Protein AF-A0A9Q8HQA5-F1 (afdb_monomer_lite)

Secondary structure (DSSP, 8-state):
--TT----HHHHHHHHHHHS-TT----HHHHHHHH--S-------TTS-HHHHHHHHHHHHHTTPSPTTS---EEEES-HHHHHHHHHHHTTT-TTTTSTT-EEEEHHHHHIIIIIHHHHHHHHSS--S---HHHHHHHHHHHHHS--GGGGT--HHHHHHHHHHHHH-GGGT-

Sequence (174 aa):
MLQGINITEEEVYYAERLLLPLGKTFDDEHKAFIRNFNTIDLQAVPGSGKTTALLAKLVILERKLPFIDGSGILVLSHTNAAIDEIKEKIQKHCPKLFSYPNFIGTIQSFVDEFLAIPFYVSKFKKKPIRIDNEIYNERIKNYLDKLWLHRFNLSEETNRKVAHIKNNNEALFY

Foldseek 3Di:
DLPPDAQDPVLQVVLCVQQHPPPDHDDPVLVCVLGDPDDDDDDDDPPPCVLSSVLSSLLSVLVCPPPPVQDAAEAEDADVVSLVVSCVRPCVRRVRCVDPPHDGYYPVVCCCVPPDQVVCCVVVVDGDPDDDPVVVLVVQCVVLVVCPVVVVVDDPVVVVVSVVCCVVCVVVSD

pLDDT: mean 86.46, std 12.89, range [48.31, 97.94]

Structure (mmCIF, N/CA/C/O backbone):
data_AF-A0A9Q8HQA5-F1
#
_entry.id   AF-A0A9Q8HQA5-F1
#
loop_
_atom_site.group_PDB
_atom_site.id
_atom_site.type_symbol
_atom_site.label_atom_id
_atom_site.label_alt_id
_atom_site.label_comp_id
_atom_site.label_asym_id
_atom_site.label_entity_id
_atom_site.label_seq_id
_atom_site.pdbx_PDB_ins_code
_atom_site.Cartn_x
_atom_site.Cartn_y
_atom_site.Cartn_z
_atom_site.occupancy
_atom_site.B_iso_or_equiv
_atom_site.auth_seq_id
_atom_site.auth_comp_id
_atom_site.auth_asym_id
_atom_site.auth_atom_id
_atom_site.pdbx_PDB_model_num
ATOM 1 N N . MET A 1 1 ? -7.742 -17.390 -1.611 1.00 48.31 1 MET A N 1
ATOM 2 C CA . MET A 1 1 ? -8.494 -16.518 -0.680 1.00 48.31 1 MET A CA 1
ATOM 3 C C . MET A 1 1 ? -7.878 -16.688 0.692 1.00 48.31 1 MET A C 1
ATOM 5 O O . MET A 1 1 ? -7.668 -17.833 1.071 1.00 48.31 1 MET A O 1
ATOM 9 N N . LEU A 1 2 ? -7.588 -15.591 1.398 1.00 55.62 2 LEU A N 1
ATOM 10 C CA . LEU A 1 2 ? -7.150 -15.586 2.801 1.00 55.62 2 LEU A CA 1
ATOM 11 C C . LEU A 1 2 ? -8.293 -16.121 3.685 1.00 55.62 2 LEU A C 1
ATOM 13 O O . LEU A 1 2 ? -9.024 -15.358 4.313 1.00 55.62 2 LEU A O 1
ATOM 17 N N . GLN A 1 3 ? -8.534 -17.432 3.656 1.00 49.00 3 GLN A N 1
ATOM 18 C CA . GLN A 1 3 ? -9.541 -18.066 4.499 1.00 49.00 3 GLN A CA 1
ATOM 19 C C . GLN A 1 3 ? -9.079 -17.936 5.955 1.00 49.00 3 GLN A C 1
ATOM 21 O O . GLN A 1 3 ? -8.033 -18.460 6.322 1.00 49.00 3 GLN A O 1
ATOM 26 N N . GLY A 1 4 ? -9.842 -17.205 6.774 1.00 65.69 4 GLY A N 1
ATOM 27 C CA . GLY A 1 4 ? -9.638 -17.146 8.226 1.00 65.69 4 GLY A CA 1
ATOM 28 C C . GLY A 1 4 ? -9.184 -15.805 8.808 1.00 65.69 4 GLY A C 1
ATOM 29 O O . GLY A 1 4 ? -9.088 -15.701 10.029 1.00 65.69 4 GLY A O 1
ATOM 30 N N . ILE A 1 5 ? -8.954 -14.759 8.004 1.00 78.88 5 ILE A N 1
ATOM 31 C CA . ILE A 1 5 ? -8.707 -13.423 8.569 1.00 78.88 5 ILE A CA 1
ATOM 32 C C . ILE A 1 5 ? -10.045 -12.766 8.919 1.00 78.88 5 ILE A C 1
ATOM 34 O O . ILE A 1 5 ? -10.757 -12.275 8.050 1.00 78.88 5 ILE A O 1
ATOM 38 N N . ASN A 1 6 ? -10.367 -12.731 10.211 1.00 89.19 6 ASN A N 1
ATOM 39 C CA . ASN A 1 6 ? -11.478 -11.952 10.755 1.00 89.19 6 ASN A CA 1
ATOM 40 C C . ASN A 1 6 ? -10.931 -10.724 11.494 1.00 89.19 6 ASN A C 1
ATOM 42 O O . ASN A 1 6 ? -9.958 -10.866 12.232 1.00 89.19 6 ASN A O 1
ATOM 46 N N . ILE A 1 7 ? -11.515 -9.541 11.277 1.00 93.81 7 ILE A N 1
ATOM 47 C CA . ILE A 1 7 ? -11.135 -8.297 11.962 1.00 93.81 7 ILE A CA 1
ATOM 48 C C . ILE A 1 7 ? -12.102 -8.025 13.116 1.00 93.81 7 ILE A C 1
ATOM 50 O O . ILE A 1 7 ? -13.290 -7.785 12.882 1.00 93.81 7 ILE A O 1
ATOM 54 N N . THR A 1 8 ? -11.587 -8.023 14.347 1.00 95.12 8 THR A N 1
ATOM 55 C CA . THR A 1 8 ? -12.403 -7.807 15.556 1.00 95.12 8 THR A CA 1
ATOM 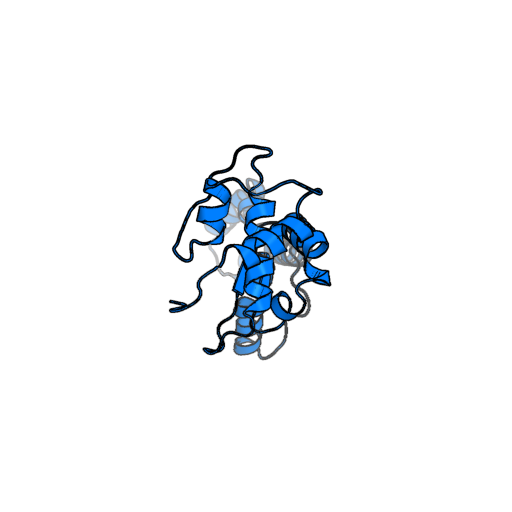56 C C . THR A 1 8 ? -12.682 -6.321 15.818 1.00 95.12 8 THR A C 1
ATOM 58 O O . THR A 1 8 ? -12.111 -5.438 15.172 1.00 95.12 8 THR A O 1
ATOM 61 N N . GLU A 1 9 ? -13.588 -6.013 16.751 1.00 95.06 9 GLU A N 1
ATOM 62 C CA . GLU A 1 9 ? -13.839 -4.626 17.181 1.00 95.06 9 GLU A CA 1
ATOM 63 C C . GLU A 1 9 ? -12.621 -4.024 17.896 1.00 95.06 9 GLU A C 1
ATOM 65 O O . GLU A 1 9 ? -12.300 -2.857 17.689 1.00 95.06 9 GLU A O 1
ATOM 70 N N . GLU A 1 10 ? -11.877 -4.819 18.670 1.00 95.50 10 GLU A N 1
ATOM 71 C CA . GLU A 1 10 ? -10.665 -4.360 19.356 1.00 95.50 10 GLU A CA 1
ATOM 72 C C . GLU A 1 10 ? -9.563 -3.962 18.367 1.00 95.50 10 GLU A C 1
ATOM 74 O O . GLU A 1 10 ? -8.825 -3.003 18.603 1.00 95.50 10 GLU A O 1
ATOM 79 N N . GLU A 1 11 ? -9.455 -4.676 17.245 1.00 96.94 11 GLU A N 1
ATOM 80 C CA . GLU A 1 11 ? -8.508 -4.345 16.178 1.00 96.94 11 GLU A CA 1
ATOM 81 C C . GLU A 1 11 ? -8.886 -3.042 15.467 1.00 96.94 11 GLU A C 1
ATOM 83 O O . GLU A 1 11 ? -8.010 -2.219 15.189 1.00 96.94 11 GLU A O 1
ATOM 88 N N . VAL A 1 12 ? -10.181 -2.815 15.226 1.00 97.19 12 VAL A N 1
ATOM 89 C CA . VAL A 1 12 ? -10.670 -1.535 14.691 1.00 97.19 12 VAL A CA 1
ATOM 90 C C . VAL A 1 12 ? -10.394 -0.403 15.674 1.00 97.19 12 VAL A C 1
ATOM 92 O O . VAL A 1 12 ? -9.820 0.611 15.281 1.00 97.19 12 VAL A O 1
ATOM 95 N N . TYR A 1 13 ? -10.698 -0.596 16.957 1.00 96.38 13 TYR A N 1
ATOM 96 C CA . TYR A 1 13 ? -10.437 0.397 17.997 1.00 96.38 13 TYR A CA 1
ATOM 97 C C . TYR A 1 13 ? -8.943 0.738 18.125 1.00 96.38 13 TYR A C 1
ATOM 99 O O . TYR A 1 13 ? -8.567 1.897 18.316 1.00 96.38 13 TYR A O 1
ATOM 107 N N . TYR A 1 14 ? -8.060 -0.253 17.972 1.00 96.25 14 TYR A N 1
ATOM 108 C CA . TYR A 1 14 ? -6.618 -0.015 17.912 1.00 96.25 14 TYR A CA 1
ATOM 109 C C . TYR A 1 14 ? -6.237 0.909 16.745 1.00 96.25 14 TYR A C 1
ATOM 111 O O . TYR A 1 14 ? -5.475 1.858 16.943 1.00 96.25 14 TYR A O 1
ATOM 119 N N . ALA A 1 15 ? -6.784 0.667 15.551 1.00 96.81 15 ALA A N 1
ATOM 120 C CA . ALA A 1 15 ? -6.525 1.504 14.384 1.00 96.81 15 ALA A CA 1
ATOM 121 C C . ALA A 1 15 ? -7.098 2.924 14.539 1.00 96.81 15 ALA A C 1
ATOM 123 O O . ALA A 1 15 ? -6.429 3.890 14.176 1.00 96.81 15 ALA A O 1
ATOM 124 N N . GLU A 1 16 ? -8.290 3.070 15.125 1.00 96.69 16 GLU A N 1
ATOM 125 C CA . GLU A 1 16 ? -8.898 4.373 15.435 1.00 96.69 16 GLU A CA 1
ATOM 126 C C . GLU A 1 16 ? -7.995 5.204 16.345 1.00 96.69 16 GLU A C 1
ATOM 128 O O . GLU A 1 16 ? -7.685 6.348 16.028 1.00 96.69 16 GLU A O 1
ATOM 133 N N . ARG A 1 17 ? -7.493 4.614 17.436 1.00 95.62 17 ARG A N 1
ATOM 134 C CA . ARG A 1 17 ? -6.593 5.307 18.371 1.00 95.62 17 ARG A CA 1
ATOM 135 C C . ARG A 1 17 ? -5.270 5.734 17.749 1.00 95.62 17 ARG A C 1
ATOM 137 O O . ARG A 1 17 ? -4.642 6.659 18.261 1.00 95.62 17 ARG A O 1
ATOM 144 N N . LEU A 1 18 ? -4.822 5.027 16.715 1.00 95.06 18 LEU A N 1
ATOM 145 C CA . LEU A 1 18 ? -3.582 5.340 16.019 1.00 95.06 18 LEU A CA 1
ATOM 146 C C . LEU A 1 18 ? -3.775 6.448 14.977 1.00 95.06 18 LEU A C 1
ATOM 148 O O . LEU A 1 18 ? -2.899 7.293 14.817 1.00 95.06 18 LEU A O 1
ATOM 152 N N . LEU A 1 19 ? -4.894 6.422 14.250 1.00 95.31 19 LEU A N 1
ATOM 153 C CA . LEU A 1 19 ? -5.088 7.225 13.039 1.00 95.31 19 LEU A CA 1
ATOM 154 C C . LEU A 1 19 ? -6.026 8.419 13.218 1.00 95.31 19 LEU A C 1
ATOM 156 O O . LEU A 1 19 ? -5.952 9.366 12.434 1.00 95.31 19 LEU A O 1
ATOM 160 N N . LEU A 1 20 ? -6.933 8.369 14.191 1.00 95.25 20 LEU A N 1
ATOM 161 C CA . LEU A 1 20 ? -7.959 9.385 14.398 1.00 95.25 20 LEU A CA 1
ATOM 162 C C . LEU A 1 20 ? -7.651 10.248 15.630 1.00 95.25 20 LEU A C 1
ATOM 164 O O . LEU A 1 20 ? -6.981 9.800 16.564 1.00 95.25 20 LEU A O 1
ATOM 168 N N . PRO A 1 21 ? -8.170 11.489 15.679 1.00 94.12 21 PRO A N 1
ATOM 169 C CA . PRO A 1 21 ? -8.144 12.292 16.894 1.00 94.12 21 PRO A CA 1
ATOM 170 C C . PRO A 1 21 ? -8.825 11.579 18.069 1.00 94.12 21 PRO A C 1
ATOM 172 O O . PRO A 1 21 ? -9.761 10.798 17.888 1.00 94.12 21 PRO A O 1
ATOM 175 N N . LEU A 1 22 ? -8.397 11.908 19.289 1.00 91.81 22 LEU A N 1
ATOM 176 C CA . LEU A 1 22 ? -8.959 11.357 20.525 1.00 91.81 22 LEU A CA 1
ATOM 177 C C . LEU A 1 22 ? -10.495 11.450 20.545 1.00 91.81 22 LEU A C 1
ATOM 179 O O . LEU A 1 22 ? -11.069 12.521 20.348 1.00 91.81 22 LEU A O 1
ATOM 183 N N . GLY A 1 23 ? -11.151 10.314 20.798 1.00 89.31 23 GLY A N 1
ATOM 184 C CA . GLY A 1 23 ? -12.610 10.208 20.893 1.00 89.31 23 GLY A CA 1
ATOM 185 C C . GLY A 1 23 ? -13.353 10.115 19.556 1.00 89.31 23 GLY A C 1
ATOM 186 O O . GLY A 1 23 ? -14.582 10.099 19.560 1.00 89.31 23 GLY A O 1
ATOM 187 N N . LYS A 1 24 ? -12.651 10.061 18.417 1.00 95.00 24 LYS A N 1
ATOM 188 C CA . LYS A 1 24 ? -13.256 9.797 17.104 1.00 95.00 24 LYS A CA 1
ATOM 189 C C . LYS A 1 24 ? -13.206 8.312 16.763 1.00 95.00 24 LYS A C 1
ATOM 191 O O . LYS A 1 24 ? -12.247 7.624 17.095 1.00 95.00 24 LYS A O 1
ATOM 196 N N . THR A 1 25 ? -14.239 7.858 16.065 1.00 96.12 25 THR A N 1
ATOM 197 C CA . THR A 1 25 ? -14.413 6.477 15.613 1.00 96.12 25 THR A CA 1
ATOM 198 C C . THR A 1 25 ? -14.807 6.460 14.140 1.00 96.12 25 THR A C 1
ATOM 200 O O . THR A 1 25 ? -15.291 7.460 13.601 1.00 96.12 25 THR A O 1
ATOM 203 N N . PHE A 1 26 ? -14.590 5.326 13.482 1.00 95.38 26 PHE A N 1
ATOM 204 C CA . PHE A 1 26 ? -15.126 5.065 12.155 1.00 95.38 26 PHE A CA 1
ATOM 205 C C . PHE A 1 26 ? -16.643 4.852 12.235 1.00 95.38 26 PHE A C 1
ATOM 207 O O . PHE A 1 26 ? -17.152 4.238 13.181 1.00 95.38 26 PHE A O 1
ATOM 214 N N . ASP A 1 27 ? -17.363 5.348 11.231 1.00 93.62 27 ASP A N 1
ATOM 215 C CA . ASP A 1 27 ? -18.762 4.975 11.022 1.00 93.62 27 ASP A CA 1
ATOM 216 C C . ASP A 1 27 ? -18.879 3.525 10.516 1.00 93.62 27 ASP A C 1
ATOM 218 O O . ASP A 1 27 ? -17.885 2.834 10.257 1.00 93.62 27 ASP A O 1
ATOM 222 N N . ASP A 1 28 ? -20.114 3.049 10.394 1.00 93.25 28 ASP A N 1
ATOM 223 C CA . ASP A 1 28 ? -20.393 1.663 10.028 1.00 93.25 28 ASP A CA 1
ATOM 224 C C . ASP A 1 28 ? -19.969 1.329 8.589 1.00 93.25 28 ASP A C 1
ATOM 226 O O . ASP A 1 28 ? -19.559 0.199 8.323 1.00 93.25 28 ASP A O 1
ATOM 230 N N . GLU A 1 29 ? -19.989 2.302 7.672 1.00 91.69 29 GLU A N 1
ATOM 231 C CA . GLU A 1 29 ? -19.553 2.113 6.284 1.00 91.69 29 GLU A CA 1
ATOM 232 C C . GLU A 1 29 ? -18.037 1.879 6.220 1.00 91.69 29 GLU A C 1
ATOM 234 O O . GLU A 1 29 ? -17.565 0.907 5.620 1.00 91.69 29 GLU A O 1
ATOM 239 N N . HIS A 1 30 ? -17.261 2.716 6.910 1.00 93.81 30 HIS A N 1
ATOM 240 C CA . HIS A 1 30 ? -15.814 2.556 7.005 1.00 93.81 30 HIS A CA 1
ATOM 241 C C . HIS A 1 30 ? -15.438 1.254 7.723 1.00 93.81 30 HIS A C 1
ATOM 243 O O . HIS A 1 30 ? -14.531 0.548 7.276 1.00 93.81 30 HIS A O 1
ATOM 249 N N . LYS A 1 31 ? -16.151 0.882 8.795 1.00 95.06 31 LYS A N 1
ATOM 250 C CA . LYS A 1 31 ? -15.951 -0.404 9.486 1.00 95.06 31 LYS A CA 1
ATOM 251 C C . LYS A 1 31 ? -16.254 -1.594 8.580 1.00 95.06 31 LYS A C 1
ATOM 253 O O . LYS A 1 31 ? -15.481 -2.554 8.562 1.00 95.06 31 LYS A O 1
ATOM 258 N N . ALA A 1 32 ? -17.330 -1.525 7.796 1.00 93.44 32 ALA A N 1
ATOM 259 C CA . ALA A 1 32 ? -17.667 -2.552 6.817 1.00 93.44 32 ALA A CA 1
ATOM 260 C C . ALA A 1 32 ? -16.559 -2.697 5.763 1.00 93.44 32 ALA A C 1
ATOM 262 O O . ALA A 1 32 ? -16.123 -3.815 5.488 1.00 93.44 32 ALA A O 1
ATOM 263 N N . PHE A 1 33 ? -16.030 -1.589 5.235 1.00 94.12 33 PHE A N 1
ATOM 264 C CA . PHE A 1 33 ? -14.898 -1.608 4.303 1.00 94.12 33 PHE A CA 1
ATOM 265 C C . PHE A 1 33 ? -13.625 -2.218 4.918 1.00 94.12 33 PHE A C 1
ATOM 267 O O . PHE A 1 33 ? -12.955 -3.046 4.284 1.00 94.12 33 PHE A O 1
ATOM 274 N N . ILE A 1 34 ? -13.292 -1.834 6.156 1.00 95.38 34 ILE A N 1
ATOM 275 C CA . ILE A 1 34 ? -12.120 -2.352 6.875 1.00 95.38 34 ILE A CA 1
ATOM 276 C C . ILE A 1 34 ? -12.216 -3.877 7.005 1.00 95.38 34 ILE A C 1
ATOM 278 O O . ILE A 1 34 ? -11.236 -4.567 6.732 1.00 95.38 34 ILE A O 1
ATOM 282 N N . ARG A 1 35 ? -13.401 -4.404 7.338 1.00 95.06 35 ARG A N 1
ATOM 283 C CA . ARG A 1 35 ? -13.662 -5.844 7.524 1.00 95.06 35 ARG A CA 1
ATOM 284 C C . ARG A 1 35 ? -13.808 -6.644 6.230 1.00 95.06 35 ARG A C 1
ATOM 286 O O . ARG A 1 35 ? -13.737 -7.870 6.264 1.00 95.06 35 ARG A O 1
ATOM 293 N N . ASN A 1 36 ? -14.032 -5.987 5.098 1.00 93.06 36 ASN A N 1
ATOM 294 C CA . ASN A 1 36 ? -14.330 -6.660 3.839 1.00 93.06 36 ASN A CA 1
ATOM 295 C C . ASN A 1 36 ? -13.055 -7.184 3.156 1.00 93.06 36 ASN A C 1
ATOM 297 O O . ASN A 1 36 ? -12.188 -6.397 2.805 1.00 93.06 36 ASN A O 1
ATOM 301 N N . PHE A 1 37 ? -12.938 -8.487 2.899 1.00 90.69 37 PHE A N 1
ATOM 302 C CA . PHE A 1 37 ? -11.802 -9.079 2.165 1.00 90.69 37 PHE A CA 1
ATOM 303 C C . PHE A 1 37 ? -12.127 -9.498 0.722 1.00 90.69 37 PHE A C 1
ATOM 305 O O . PHE A 1 37 ? -11.303 -10.127 0.059 1.00 90.69 37 PHE A O 1
ATOM 312 N N . ASN A 1 38 ? -13.313 -9.144 0.233 1.00 91.19 38 ASN A N 1
ATOM 313 C CA . ASN A 1 38 ? -13.718 -9.315 -1.156 1.00 91.19 38 ASN A CA 1
ATOM 314 C C . ASN A 1 38 ? -13.302 -8.100 -1.998 1.00 91.19 38 ASN A C 1
ATOM 316 O O . ASN A 1 38 ? -12.908 -7.054 -1.478 1.00 91.19 38 ASN A O 1
ATOM 320 N N . THR A 1 39 ? -13.425 -8.234 -3.317 1.00 91.75 39 THR A N 1
ATOM 321 C CA . THR A 1 39 ? -13.268 -7.113 -4.247 1.00 91.75 39 THR A CA 1
ATOM 322 C C . THR A 1 39 ? -14.364 -6.079 -4.003 1.00 91.75 39 THR A C 1
ATOM 324 O O . THR A 1 39 ? -15.547 -6.418 -3.991 1.00 91.75 39 THR A O 1
ATOM 327 N N . ILE A 1 40 ? -13.965 -4.826 -3.798 1.00 91.50 40 ILE A N 1
ATOM 328 C CA . ILE A 1 40 ? -14.871 -3.709 -3.544 1.00 91.50 40 ILE A CA 1
ATOM 329 C C . ILE A 1 40 ? -14.288 -2.420 -4.116 1.00 91.50 40 ILE A C 1
ATOM 331 O O . ILE A 1 40 ? -13.095 -2.155 -3.964 1.00 91.50 40 ILE A O 1
ATOM 335 N N . ASP A 1 41 ? -15.160 -1.606 -4.702 1.00 87.25 41 ASP A N 1
ATOM 336 C CA . ASP A 1 41 ? -14.850 -0.241 -5.105 1.00 87.25 41 ASP A CA 1
ATOM 337 C C . ASP A 1 41 ? -15.346 0.727 -4.033 1.00 87.25 41 ASP A C 1
ATOM 339 O O . ASP A 1 41 ? -16.525 0.743 -3.679 1.00 87.25 41 ASP A O 1
ATOM 343 N N . LEU A 1 42 ? -14.439 1.550 -3.506 1.00 82.94 42 LEU A N 1
ATOM 344 C CA . LEU A 1 42 ? -14.777 2.567 -2.518 1.00 82.94 42 LEU A CA 1
ATOM 345 C C . LEU A 1 42 ? -14.880 3.928 -3.217 1.00 82.94 42 LEU A C 1
ATOM 347 O O . LEU A 1 42 ? -13.876 4.605 -3.437 1.00 82.94 42 LEU A O 1
ATOM 351 N N . GLN A 1 43 ? -16.099 4.328 -3.589 1.00 82.50 43 GLN A N 1
ATOM 352 C CA . GLN A 1 43 ? -16.343 5.572 -4.326 1.00 82.50 43 GLN A CA 1
ATOM 353 C C . GLN A 1 43 ? -16.009 6.802 -3.482 1.00 82.50 43 GLN A C 1
ATOM 355 O O . GLN A 1 43 ? -16.396 6.874 -2.317 1.00 82.50 43 GLN A O 1
ATOM 360 N N . ALA A 1 44 ? -15.323 7.795 -4.062 1.00 74.69 44 ALA A N 1
ATOM 361 C CA . ALA A 1 44 ? -14.832 8.953 -3.326 1.00 74.69 44 ALA A CA 1
ATOM 362 C C . ALA A 1 44 ? -15.581 10.268 -3.538 1.00 74.69 44 ALA A C 1
ATOM 364 O O . ALA A 1 44 ? -15.773 10.699 -4.668 1.00 74.69 44 ALA A O 1
ATOM 365 N N . VAL A 1 45 ? -15.888 10.952 -2.427 1.00 79.69 45 VAL A N 1
ATOM 366 C CA . VAL A 1 45 ? -16.124 12.406 -2.394 1.00 79.69 45 VAL A CA 1
ATOM 367 C C . VAL A 1 45 ? -15.008 13.087 -1.588 1.00 79.69 45 VAL A C 1
ATOM 369 O O . VAL A 1 45 ? -14.442 12.450 -0.689 1.00 79.69 45 VAL A O 1
ATOM 372 N N . PRO A 1 46 ? -14.642 14.348 -1.873 1.00 78.50 46 PRO A N 1
ATOM 373 C CA . PRO A 1 46 ? -13.608 15.049 -1.113 1.00 78.50 46 PRO A CA 1
ATOM 374 C C . PRO A 1 46 ? -13.873 15.001 0.400 1.00 78.50 46 PRO A C 1
ATOM 376 O O . PRO A 1 46 ? -14.997 15.214 0.845 1.00 78.50 46 PRO A O 1
ATOM 379 N N . GLY A 1 47 ? -12.846 14.681 1.194 1.00 81.12 47 GLY A N 1
ATOM 380 C CA . GLY A 1 47 ? -12.941 14.647 2.661 1.00 81.12 47 GLY A CA 1
ATOM 381 C C . GLY A 1 47 ? -13.623 13.416 3.275 1.00 81.12 47 GLY A C 1
ATOM 382 O O . GLY A 1 47 ? -13.708 13.325 4.493 1.00 81.12 47 GLY A O 1
ATOM 383 N N . SER A 1 48 ? -14.051 12.431 2.483 1.00 81.56 48 SER A N 1
ATOM 384 C CA . SER A 1 48 ? -14.795 11.253 2.977 1.00 81.56 48 SER A CA 1
ATOM 385 C C . SER A 1 48 ? -13.954 10.149 3.635 1.00 81.56 48 SER A C 1
ATOM 387 O O . SER A 1 48 ? -14.357 8.998 3.615 1.00 81.56 48 SER A O 1
ATOM 389 N N . GLY A 1 49 ? -12.759 10.437 4.155 1.00 87.06 49 GLY A N 1
ATOM 390 C CA . GLY A 1 49 ? -12.029 9.485 5.015 1.00 87.06 49 GLY A CA 1
ATOM 391 C C . GLY A 1 49 ? -11.479 8.201 4.365 1.00 87.06 49 GLY A C 1
ATOM 392 O O . GLY A 1 49 ? -10.879 7.388 5.066 1.00 87.06 49 GLY A O 1
ATOM 393 N N . LYS A 1 50 ? -11.598 8.026 3.042 1.00 91.00 50 LYS A N 1
ATOM 394 C CA . LYS A 1 50 ? -11.148 6.831 2.293 1.00 91.00 50 LYS A CA 1
ATOM 395 C C . LYS A 1 50 ? -9.728 6.388 2.604 1.00 91.00 50 LYS A C 1
ATOM 397 O O . LYS A 1 50 ? -9.503 5.238 2.975 1.00 91.00 50 LYS A O 1
ATOM 402 N N . THR A 1 51 ? -8.778 7.310 2.462 1.00 91.25 51 THR A N 1
ATOM 403 C CA . THR A 1 51 ? -7.367 7.024 2.717 1.00 91.25 51 THR A CA 1
ATOM 404 C C . THR A 1 51 ? -7.182 6.561 4.156 1.00 91.25 51 THR A C 1
ATOM 406 O O . THR A 1 51 ? -6.501 5.575 4.399 1.00 91.25 51 THR A O 1
ATOM 409 N N . THR A 1 52 ? -7.860 7.191 5.115 1.00 94.88 52 THR A N 1
ATOM 410 C CA . THR A 1 52 ? -7.778 6.822 6.532 1.00 94.88 52 THR A CA 1
ATOM 411 C C . THR A 1 52 ? -8.337 5.427 6.811 1.00 94.88 52 THR A C 1
ATOM 413 O O . THR A 1 52 ? -7.720 4.673 7.557 1.00 94.88 52 THR A O 1
ATOM 416 N N . ALA A 1 53 ? -9.450 5.038 6.186 1.00 94.94 53 ALA A N 1
ATOM 417 C CA . ALA A 1 53 ? -9.988 3.685 6.334 1.00 94.94 53 ALA A CA 1
ATOM 418 C C . ALA A 1 53 ? -9.103 2.618 5.669 1.00 94.94 53 ALA A C 1
ATOM 420 O O . ALA A 1 53 ? -8.924 1.533 6.226 1.00 94.94 53 ALA A O 1
ATOM 421 N N . LEU A 1 54 ? -8.480 2.929 4.524 1.00 95.62 54 LEU A N 1
ATOM 422 C CA . LEU A 1 54 ? -7.459 2.064 3.923 1.00 95.62 54 LEU A CA 1
ATOM 423 C C . LEU A 1 54 ? -6.263 1.888 4.868 1.00 95.62 54 LEU A C 1
ATOM 425 O O . LEU A 1 54 ? -5.840 0.761 5.115 1.00 95.62 54 LEU A O 1
ATOM 429 N N . LEU A 1 55 ? -5.756 2.979 5.446 1.00 96.88 55 LEU A N 1
ATOM 430 C CA . LEU A 1 55 ? -4.663 2.932 6.419 1.00 96.88 55 LEU A CA 1
ATOM 431 C C . LEU A 1 55 ? -5.036 2.119 7.658 1.00 96.88 55 LEU A C 1
ATOM 433 O O . LEU A 1 55 ? -4.223 1.325 8.118 1.00 96.88 55 LEU A O 1
ATOM 437 N N . ALA A 1 56 ? -6.265 2.251 8.163 1.00 97.25 56 ALA A N 1
ATOM 438 C CA . ALA A 1 56 ? -6.743 1.469 9.301 1.00 97.25 56 ALA A CA 1
ATOM 439 C C . ALA A 1 56 ? -6.691 -0.031 9.011 1.00 97.25 56 ALA A C 1
ATOM 441 O O . ALA A 1 56 ? -6.182 -0.812 9.813 1.00 97.25 56 ALA A O 1
ATOM 442 N N . LYS A 1 57 ? -7.139 -0.429 7.819 1.00 96.81 57 LYS A N 1
ATOM 443 C CA . LYS A 1 57 ? -7.067 -1.819 7.373 1.00 96.81 57 LYS A CA 1
ATOM 444 C C . LYS A 1 57 ? -5.629 -2.324 7.272 1.00 96.81 57 LYS A C 1
ATOM 446 O O . LYS A 1 57 ? -5.342 -3.424 7.735 1.00 96.81 57 LYS A O 1
ATOM 451 N N . LEU A 1 58 ? -4.720 -1.520 6.721 1.00 97.50 58 LEU A N 1
ATOM 452 C CA . LEU A 1 58 ? -3.298 -1.861 6.621 1.00 97.50 58 LEU A CA 1
ATOM 453 C C . LEU A 1 58 ? -2.637 -2.008 8.002 1.00 97.50 58 LEU A C 1
ATOM 455 O O . LEU A 1 58 ? -1.912 -2.972 8.231 1.00 97.50 58 LEU A O 1
ATOM 459 N N . VAL A 1 59 ? -2.949 -1.111 8.942 1.00 97.94 59 VAL A N 1
ATOM 460 C CA . VAL A 1 59 ? -2.486 -1.166 10.342 1.00 97.94 59 VAL A CA 1
ATOM 461 C C . VAL A 1 59 ? -2.967 -2.432 11.049 1.00 97.94 59 VAL A C 1
ATOM 463 O O . VAL A 1 59 ? -2.231 -3.035 11.828 1.00 97.94 59 VAL A O 1
ATOM 466 N N . ILE A 1 60 ? -4.200 -2.864 10.789 1.00 97.19 60 ILE A N 1
ATOM 467 C CA . ILE A 1 60 ? -4.720 -4.116 11.350 1.00 97.19 60 ILE A CA 1
ATOM 468 C C . ILE A 1 60 ? -4.008 -5.315 10.717 1.00 97.19 60 ILE A C 1
ATOM 470 O O . ILE A 1 60 ? -3.595 -6.237 11.421 1.00 97.19 60 ILE A O 1
ATOM 474 N N . LEU A 1 61 ? -3.818 -5.294 9.397 1.00 96.31 61 LEU A N 1
ATOM 475 C CA . LEU A 1 61 ? -3.157 -6.371 8.668 1.00 96.31 61 LEU A CA 1
ATOM 476 C C . LEU A 1 61 ? -1.681 -6.549 9.047 1.00 96.31 61 LEU A C 1
ATOM 478 O O . LEU A 1 61 ? -1.230 -7.687 9.143 1.00 96.31 61 LEU A O 1
ATOM 482 N N . GLU A 1 62 ? -0.957 -5.475 9.368 1.00 96.56 62 GLU A N 1
ATOM 483 C CA . GLU A 1 62 ? 0.400 -5.526 9.941 1.00 96.56 62 GLU A CA 1
ATOM 484 C C . GLU A 1 62 ? 0.513 -6.521 11.105 1.00 96.56 62 GLU A C 1
ATOM 486 O O . GLU A 1 62 ? 1.482 -7.279 11.234 1.00 96.56 62 GLU A O 1
ATOM 491 N N . ARG A 1 63 ? -0.498 -6.544 11.978 1.00 94.75 63 ARG A N 1
ATOM 492 C CA . ARG A 1 63 ? -0.511 -7.403 13.169 1.00 94.75 63 ARG A CA 1
ATOM 493 C C . ARG A 1 63 ? -0.701 -8.878 12.825 1.00 94.75 63 ARG A C 1
ATOM 495 O O . ARG A 1 63 ? -0.394 -9.727 13.655 1.00 94.75 63 ARG A O 1
ATOM 502 N N . LYS A 1 64 ? -1.158 -9.166 11.606 1.00 93.69 64 LYS A N 1
ATOM 503 C CA . LYS A 1 64 ? -1.407 -10.509 11.067 1.00 93.69 64 LYS A CA 1
ATOM 504 C C . LYS A 1 64 ? -0.307 -10.978 10.121 1.00 93.69 64 LYS A C 1
ATOM 506 O O . LYS A 1 64 ? -0.326 -12.131 9.706 1.00 93.69 64 LYS A O 1
ATOM 511 N N . LEU A 1 65 ? 0.645 -10.103 9.797 1.00 94.69 65 LEU A N 1
ATOM 512 C CA . LEU A 1 65 ? 1.821 -10.444 9.010 1.00 94.69 65 LEU A CA 1
ATOM 513 C C . LEU A 1 65 ? 2.919 -11.106 9.872 1.00 94.69 65 LEU A C 1
ATOM 515 O O . LEU A 1 65 ? 3.107 -10.711 11.035 1.00 94.69 65 LEU A O 1
ATOM 519 N N . PRO A 1 66 ? 3.706 -12.033 9.287 1.00 94.69 66 PRO A N 1
ATOM 520 C CA . PRO A 1 66 ? 3.552 -12.583 7.932 1.00 94.69 66 PRO A CA 1
ATOM 521 C C . PRO A 1 66 ? 2.380 -13.575 7.838 1.00 94.69 66 PRO A C 1
ATOM 523 O O . PRO A 1 66 ? 2.036 -14.227 8.822 1.00 94.69 66 PRO A O 1
ATOM 526 N N . PHE A 1 67 ? 1.779 -13.710 6.653 1.00 92.00 67 PHE A N 1
ATOM 527 C CA . PHE A 1 67 ? 0.738 -14.716 6.436 1.00 92.00 67 PHE A CA 1
ATOM 528 C C . PHE A 1 67 ? 1.333 -16.128 6.357 1.00 92.00 67 PHE A C 1
ATOM 530 O O . PHE A 1 67 ? 2.436 -16.329 5.850 1.00 92.00 67 PHE A O 1
ATOM 537 N N . ILE A 1 68 ? 0.583 -17.116 6.856 1.00 90.56 68 ILE A N 1
ATOM 538 C CA . ILE A 1 68 ? 1.025 -18.519 6.971 1.00 90.56 68 ILE A CA 1
ATOM 539 C C . ILE A 1 68 ? 1.305 -19.146 5.597 1.00 90.56 68 ILE A C 1
ATOM 541 O O . ILE A 1 68 ? 2.198 -19.978 5.468 1.00 90.56 68 ILE A O 1
ATOM 545 N N . ASP A 1 69 ? 0.564 -18.741 4.566 1.00 90.31 69 ASP A N 1
ATOM 546 C CA . ASP A 1 69 ? 0.716 -19.236 3.193 1.00 90.31 69 ASP A CA 1
ATOM 547 C C . ASP A 1 69 ? 1.878 -18.575 2.425 1.00 90.31 69 ASP A C 1
ATOM 549 O O . ASP A 1 69 ? 2.097 -18.883 1.254 1.00 90.31 69 ASP A O 1
ATOM 553 N N . GLY A 1 70 ? 2.621 -17.666 3.068 1.00 90.62 70 GLY A N 1
ATOM 554 C CA . GLY A 1 70 ? 3.710 -16.909 2.451 1.00 90.62 70 GLY A CA 1
ATOM 555 C C . GLY A 1 70 ? 3.248 -15.806 1.496 1.00 90.62 70 GLY A C 1
ATOM 556 O O . GLY A 1 70 ? 4.092 -15.184 0.849 1.00 90.62 70 GLY A O 1
ATOM 557 N N . SER A 1 71 ? 1.940 -15.546 1.394 1.00 92.81 71 SER A N 1
ATOM 558 C CA . SER A 1 71 ? 1.425 -14.424 0.611 1.00 92.81 71 SER A CA 1
ATOM 559 C C . SER A 1 71 ? 1.749 -13.080 1.275 1.00 92.81 71 SER A C 1
ATOM 561 O O . SER A 1 71 ? 2.098 -12.997 2.456 1.00 92.81 71 SER A O 1
ATOM 563 N N . GLY A 1 72 ? 1.647 -12.009 0.490 1.00 94.25 72 GLY A N 1
ATOM 564 C CA . GLY A 1 72 ? 1.879 -10.641 0.937 1.00 94.25 72 GLY A CA 1
ATOM 565 C C . GLY A 1 72 ? 0.771 -9.695 0.495 1.00 94.25 72 GLY A C 1
ATOM 566 O O . GLY A 1 72 ? -0.124 -10.046 -0.275 1.00 94.25 72 GLY A O 1
ATOM 567 N N . ILE A 1 73 ? 0.844 -8.472 0.999 1.00 96.62 73 ILE A N 1
ATOM 568 C CA . ILE A 1 73 ? -0.060 -7.372 0.685 1.00 96.62 73 ILE A CA 1
ATOM 569 C C . ILE A 1 73 ? 0.576 -6.524 -0.408 1.00 96.62 73 ILE A C 1
ATOM 571 O O . ILE A 1 73 ? 1.727 -6.106 -0.292 1.00 96.62 73 ILE A O 1
ATOM 575 N N . LEU A 1 74 ? -0.204 -6.244 -1.450 1.00 97.31 74 LEU A N 1
ATOM 576 C CA . LEU A 1 74 ? 0.175 -5.371 -2.550 1.00 97.31 74 LEU A CA 1
ATOM 577 C C . LEU A 1 74 ? -0.668 -4.094 -2.502 1.00 97.31 74 LEU A C 1
ATOM 579 O O . LEU A 1 74 ? -1.885 -4.148 -2.673 1.00 97.31 74 LEU A O 1
ATOM 583 N N . VAL A 1 75 ? -0.020 -2.949 -2.297 1.00 97.06 75 VAL A N 1
ATOM 584 C CA . VAL A 1 75 ? -0.643 -1.624 -2.386 1.00 97.06 75 VAL A CA 1
ATOM 585 C C . VAL A 1 75 ? -0.031 -0.878 -3.562 1.00 97.06 75 VAL A C 1
ATOM 587 O O . VAL A 1 75 ? 1.175 -0.630 -3.593 1.00 97.06 75 VAL A O 1
ATOM 590 N N . LEU A 1 76 ? -0.879 -0.514 -4.524 1.00 97.12 76 LEU A N 1
ATOM 591 C CA . LEU A 1 76 ? -0.486 0.199 -5.733 1.00 97.12 76 LEU A CA 1
ATOM 592 C C . LEU A 1 76 ? -1.133 1.578 -5.791 1.00 97.12 76 LEU A C 1
ATOM 594 O O . LEU A 1 76 ? -2.310 1.738 -5.473 1.00 97.12 76 LEU A O 1
ATOM 598 N N . SER A 1 77 ? -0.368 2.560 -6.259 1.00 95.88 77 SER A N 1
ATOM 599 C CA . SER A 1 77 ? -0.874 3.891 -6.601 1.00 95.88 77 SER A CA 1
ATOM 600 C C . SER A 1 77 ? -0.299 4.392 -7.928 1.00 95.88 77 SER A C 1
ATOM 602 O O . SER A 1 77 ? 0.689 3.866 -8.443 1.00 95.88 77 SER A O 1
ATOM 604 N N . HIS A 1 78 ? -0.910 5.433 -8.489 1.00 93.8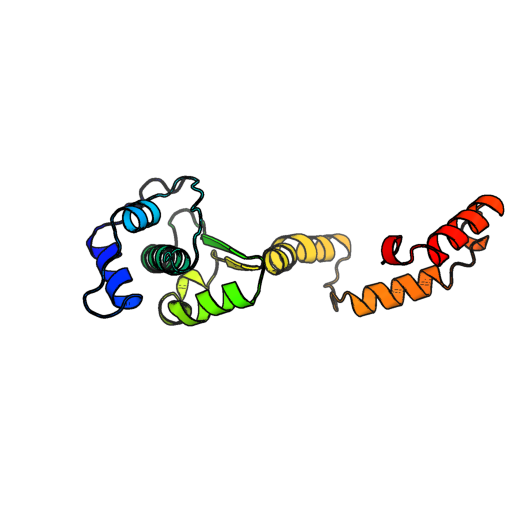8 78 HIS A N 1
ATOM 605 C CA . HIS A 1 78 ? -0.398 6.119 -9.675 1.00 93.88 78 HIS A CA 1
ATOM 606 C C . HIS A 1 78 ? 0.682 7.157 -9.358 1.00 93.88 78 HIS A C 1
ATOM 608 O O . HIS A 1 78 ? 1.480 7.476 -10.234 1.00 93.88 78 HIS A O 1
ATOM 614 N N . THR A 1 79 ? 0.727 7.696 -8.137 1.00 94.38 79 THR A N 1
ATOM 615 C CA . THR A 1 79 ? 1.628 8.805 -7.791 1.00 94.38 79 THR A CA 1
ATOM 616 C C . THR A 1 79 ? 2.491 8.480 -6.582 1.00 94.38 79 THR A C 1
ATOM 618 O O . THR A 1 79 ? 2.050 7.810 -5.647 1.00 94.38 79 THR A O 1
ATOM 621 N N . ASN A 1 80 ? 3.717 9.009 -6.580 1.00 94.75 80 ASN A N 1
ATOM 622 C CA . ASN A 1 80 ? 4.605 8.921 -5.420 1.00 94.75 80 ASN A CA 1
ATOM 623 C C . ASN A 1 80 ? 4.006 9.641 -4.208 1.00 94.75 80 ASN A C 1
ATOM 625 O O . ASN A 1 80 ? 4.033 9.086 -3.122 1.00 94.75 80 ASN A O 1
ATOM 629 N N . ALA A 1 81 ? 3.344 10.786 -4.410 1.00 95.88 81 ALA A N 1
ATOM 630 C CA . ALA A 1 81 ? 2.717 11.546 -3.327 1.00 95.88 81 ALA A CA 1
ATOM 631 C C . ALA A 1 81 ? 1.720 10.715 -2.495 1.00 95.88 81 ALA A C 1
ATOM 633 O O . ALA A 1 81 ? 1.710 10.807 -1.273 1.00 95.88 81 ALA A O 1
ATOM 634 N N . ALA A 1 82 ? 0.915 9.859 -3.134 1.00 93.19 82 ALA A N 1
ATOM 635 C CA . ALA A 1 82 ? 0.002 8.971 -2.413 1.00 93.19 82 ALA A CA 1
ATOM 636 C C . ALA A 1 82 ? 0.745 7.878 -1.622 1.00 93.19 82 ALA A C 1
ATOM 638 O O . ALA A 1 82 ? 0.318 7.494 -0.536 1.00 93.19 82 ALA A O 1
ATOM 639 N N . ILE A 1 83 ? 1.860 7.372 -2.156 1.00 96.56 83 ILE A N 1
ATOM 640 C CA . ILE A 1 83 ? 2.712 6.402 -1.456 1.00 96.56 83 ILE A CA 1
ATOM 641 C C . ILE A 1 83 ? 3.423 7.056 -0.272 1.00 96.56 83 ILE A C 1
ATOM 643 O O . ILE A 1 83 ? 3.515 6.446 0.793 1.00 96.56 83 ILE A O 1
ATOM 647 N N . ASP A 1 84 ? 3.887 8.290 -0.441 1.00 96.38 84 ASP A N 1
ATOM 648 C CA . ASP A 1 84 ? 4.535 9.067 0.608 1.00 96.38 84 ASP A CA 1
ATOM 649 C C . ASP A 1 84 ? 3.543 9.374 1.737 1.00 96.38 84 ASP A C 1
ATOM 651 O O . ASP A 1 84 ? 3.867 9.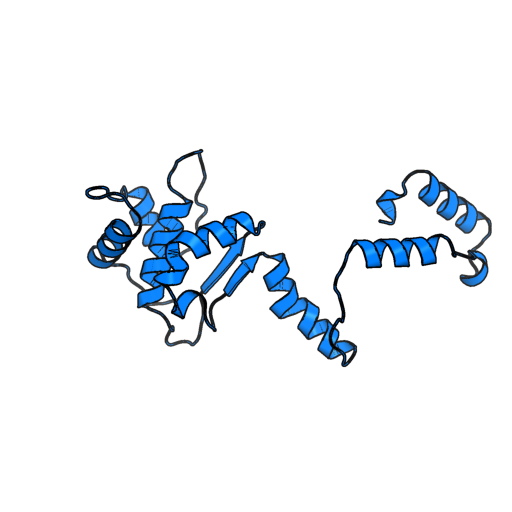133 2.896 1.00 96.38 84 ASP A O 1
ATOM 655 N N . GLU A 1 85 ? 2.291 9.731 1.421 1.00 94.62 85 GLU A N 1
ATOM 656 C CA . GLU A 1 85 ? 1.234 9.904 2.430 1.00 94.62 85 GLU A CA 1
ATOM 657 C C . GLU A 1 85 ? 1.004 8.622 3.255 1.00 94.62 85 GLU A C 1
ATOM 659 O O . GLU A 1 85 ? 0.863 8.676 4.482 1.00 94.62 85 GLU A O 1
ATOM 664 N N . ILE A 1 86 ? 0.985 7.452 2.604 1.00 96.06 86 ILE A N 1
ATOM 665 C CA . ILE A 1 86 ? 0.853 6.163 3.299 1.00 96.06 86 ILE A CA 1
ATOM 666 C C . ILE A 1 86 ? 2.063 5.927 4.212 1.00 96.06 86 ILE A C 1
ATOM 668 O O . ILE A 1 86 ? 1.901 5.600 5.390 1.00 96.06 86 ILE A O 1
ATOM 672 N N . LYS A 1 87 ? 3.278 6.109 3.689 1.00 96.38 87 LYS A N 1
ATOM 673 C CA . LYS A 1 87 ? 4.523 5.910 4.442 1.00 96.38 87 LYS A CA 1
ATOM 674 C C . LYS A 1 87 ? 4.593 6.817 5.665 1.00 96.38 87 LYS A C 1
ATOM 676 O O . LYS A 1 87 ? 4.787 6.329 6.777 1.00 96.38 87 LYS A O 1
ATOM 681 N N . GLU A 1 88 ? 4.374 8.112 5.483 1.00 95.94 88 GLU A N 1
ATOM 682 C CA . GLU A 1 88 ? 4.432 9.104 6.556 1.00 95.94 88 GLU A CA 1
ATOM 683 C C . GLU A 1 88 ? 3.485 8.765 7.709 1.00 95.94 88 GLU A C 1
ATOM 685 O O . GLU A 1 88 ? 3.862 8.894 8.876 1.00 95.94 88 GLU A O 1
ATOM 690 N N . LYS A 1 89 ? 2.279 8.279 7.390 1.00 95.25 89 LYS A N 1
ATOM 691 C CA . LYS A 1 89 ? 1.251 7.980 8.392 1.00 95.25 89 LYS A CA 1
ATOM 692 C C . LYS A 1 89 ? 1.481 6.674 9.143 1.00 95.25 89 LYS A C 1
ATOM 694 O O . LYS A 1 89 ? 1.240 6.636 10.347 1.00 95.25 89 LYS A O 1
ATOM 699 N N . ILE A 1 90 ? 1.904 5.599 8.470 1.00 96.50 90 ILE A N 1
ATOM 700 C CA . ILE A 1 90 ? 1.890 4.259 9.090 1.00 96.50 90 ILE A CA 1
ATOM 701 C C . ILE A 1 90 ? 3.225 3.514 9.082 1.00 96.50 90 ILE A C 1
ATOM 703 O O . ILE A 1 90 ? 3.343 2.529 9.809 1.00 96.50 90 ILE A O 1
ATOM 707 N N . GLN A 1 91 ? 4.254 3.959 8.351 1.00 95.88 91 GLN A N 1
ATOM 708 C CA . GLN A 1 91 ? 5.508 3.199 8.204 1.00 95.88 91 GLN A CA 1
ATOM 709 C C . GLN A 1 91 ? 6.211 2.931 9.534 1.00 95.88 91 GLN A C 1
ATOM 711 O O . GLN A 1 91 ? 6.688 1.823 9.764 1.00 95.88 91 GLN A O 1
ATOM 716 N N . LYS A 1 92 ? 6.220 3.910 10.444 1.00 95.88 92 LYS A N 1
ATOM 717 C CA . LYS A 1 92 ? 6.813 3.750 11.783 1.00 95.88 92 LYS A CA 1
ATOM 718 C C . LYS A 1 92 ? 6.103 2.687 12.627 1.00 95.88 92 LYS A C 1
ATOM 720 O O . LYS A 1 92 ? 6.716 2.113 13.520 1.00 95.88 92 LYS A O 1
ATOM 725 N N . HIS A 1 93 ? 4.823 2.448 12.356 1.00 94.75 93 HIS A N 1
ATOM 726 C CA . HIS A 1 93 ? 3.980 1.518 13.103 1.00 94.75 93 HIS A CA 1
ATOM 727 C C . HIS A 1 93 ? 3.841 0.158 12.416 1.00 94.75 93 HIS A C 1
ATOM 729 O O . HIS A 1 93 ? 3.488 -0.809 13.085 1.00 94.75 93 HIS A O 1
ATOM 735 N N . CYS A 1 94 ? 4.130 0.082 11.112 1.00 97.31 94 CYS A N 1
ATOM 736 C CA . CYS A 1 94 ? 3.897 -1.105 10.293 1.00 97.31 94 CYS A CA 1
ATOM 737 C C . CYS A 1 94 ? 5.168 -1.644 9.616 1.00 97.31 94 CYS A C 1
ATOM 739 O O . CYS A 1 94 ? 5.201 -1.748 8.393 1.00 97.31 94 CYS A O 1
ATOM 741 N N . PRO A 1 95 ? 6.246 -1.968 10.351 1.00 96.69 95 PRO A N 1
ATOM 742 C CA . PRO A 1 95 ? 7.507 -2.379 9.737 1.00 96.69 95 PRO A CA 1
ATOM 743 C C . PRO A 1 95 ? 7.402 -3.660 8.891 1.00 96.69 95 PRO A C 1
ATOM 745 O O . PRO A 1 95 ? 8.148 -3.781 7.920 1.00 96.69 95 PRO A O 1
ATOM 748 N N . LYS A 1 96 ? 6.503 -4.605 9.212 1.00 97.44 96 LYS A N 1
ATOM 749 C CA . LYS A 1 96 ? 6.346 -5.845 8.428 1.00 97.44 96 LYS A CA 1
ATOM 750 C C . LYS A 1 96 ? 5.651 -5.596 7.091 1.00 97.44 96 LYS A C 1
ATOM 752 O O . LYS A 1 96 ? 5.974 -6.233 6.097 1.00 97.44 96 LYS A O 1
ATOM 757 N N . LEU A 1 97 ? 4.720 -4.652 7.045 1.00 97.69 97 LEU A N 1
ATOM 758 C CA . LEU A 1 97 ? 3.993 -4.258 5.845 1.00 97.69 97 LEU A CA 1
ATOM 759 C C . LEU A 1 97 ? 4.919 -3.644 4.785 1.00 97.69 97 LEU A C 1
ATOM 761 O O . LEU A 1 97 ? 4.653 -3.769 3.595 1.00 97.69 97 LEU A O 1
ATOM 765 N N . PHE A 1 98 ? 6.009 -2.998 5.205 1.00 96.75 98 PHE A N 1
ATOM 766 C CA . PHE A 1 98 ? 7.022 -2.433 4.306 1.00 96.75 98 PHE A CA 1
ATOM 767 C C . PHE A 1 98 ? 8.209 -3.378 4.063 1.00 96.75 98 PHE A C 1
ATOM 769 O O . PHE A 1 98 ? 9.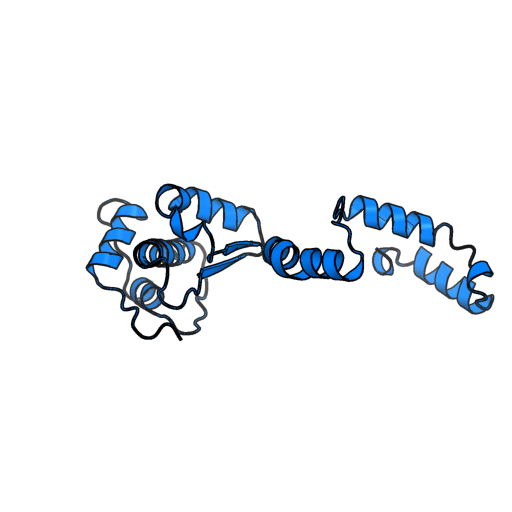239 -2.947 3.545 1.00 96.75 98 PHE A O 1
ATOM 776 N N . SER A 1 99 ? 8.087 -4.656 4.429 1.00 95.00 99 SER A N 1
ATOM 777 C CA . SER A 1 99 ? 9.090 -5.682 4.159 1.00 95.00 99 SER A CA 1
ATOM 778 C C . SER A 1 99 ? 8.506 -6.852 3.366 1.00 95.00 99 SER A C 1
ATOM 780 O O . SER A 1 99 ? 7.293 -7.076 3.327 1.00 95.00 99 SER A O 1
ATOM 782 N N . TYR A 1 100 ? 9.390 -7.598 2.700 1.00 93.44 100 TYR A N 1
ATOM 783 C CA . TYR A 1 100 ? 9.023 -8.790 1.936 1.00 93.44 100 TYR A CA 1
ATOM 784 C C . TYR A 1 100 ? 8.224 -9.783 2.812 1.00 93.44 100 TYR A C 1
ATOM 786 O O . TYR A 1 100 ? 8.621 -10.012 3.958 1.00 93.44 100 TYR A O 1
ATOM 794 N N . PRO A 1 101 ? 7.136 -10.402 2.303 1.00 94.38 101 PRO A N 1
ATOM 795 C CA . PRO A 1 101 ? 6.686 -10.460 0.901 1.00 94.38 101 PRO A CA 1
ATOM 796 C C . PRO A 1 101 ? 5.730 -9.338 0.454 1.00 94.38 101 PRO A C 1
ATOM 798 O O . PRO A 1 101 ? 5.095 -9.459 -0.592 1.00 94.38 101 PRO A O 1
ATOM 801 N N . ASN A 1 102 ? 5.586 -8.263 1.227 1.00 97.19 102 ASN A N 1
ATOM 802 C CA . ASN A 1 102 ? 4.673 -7.165 0.910 1.00 97.19 102 ASN A CA 1
ATOM 803 C C . ASN A 1 102 ? 5.308 -6.138 -0.040 1.00 97.19 102 ASN A C 1
ATOM 805 O O . ASN A 1 102 ? 6.531 -6.003 -0.104 1.00 97.19 102 ASN A O 1
ATOM 809 N N . PHE A 1 103 ? 4.467 -5.374 -0.739 1.00 97.62 103 PHE A N 1
ATOM 810 C CA . PHE A 1 103 ? 4.894 -4.265 -1.588 1.00 97.62 103 PHE A CA 1
ATOM 811 C C . PHE A 1 103 ? 3.945 -3.071 -1.472 1.00 97.62 103 PHE A C 1
ATOM 813 O O . PHE A 1 103 ? 2.730 -3.208 -1.621 1.00 97.62 103 PHE A O 1
ATOM 820 N N . ILE A 1 104 ? 4.516 -1.883 -1.265 1.00 97.50 104 ILE A N 1
ATOM 821 C CA . ILE A 1 104 ? 3.802 -0.603 -1.281 1.00 97.50 104 ILE A CA 1
ATOM 822 C C . ILE A 1 104 ? 4.566 0.352 -2.189 1.00 97.50 104 ILE A C 1
ATOM 824 O O . ILE A 1 104 ? 5.658 0.812 -1.845 1.00 97.50 104 ILE A O 1
ATOM 828 N N . GLY A 1 105 ? 3.982 0.677 -3.337 1.00 97.44 105 GLY A N 1
ATOM 829 C CA . GLY A 1 105 ? 4.647 1.510 -4.327 1.00 97.44 105 GLY A CA 1
ATOM 830 C C . GLY A 1 105 ? 3.739 1.924 -5.470 1.00 97.44 105 GLY A C 1
ATOM 831 O O . GLY A 1 105 ? 2.536 1.662 -5.485 1.00 97.44 105 GLY A O 1
ATOM 832 N N . THR A 1 106 ? 4.322 2.603 -6.448 1.00 97.62 106 THR A N 1
ATOM 833 C CA . THR A 1 106 ? 3.589 2.943 -7.663 1.00 97.62 106 THR A CA 1
ATOM 834 C C . THR A 1 106 ? 3.492 1.741 -8.592 1.00 97.62 106 THR A C 1
ATOM 836 O O . THR A 1 106 ? 4.338 0.843 -8.555 1.00 97.62 106 THR A O 1
ATOM 839 N N . ILE A 1 107 ? 2.496 1.757 -9.481 1.00 96.62 107 ILE A N 1
ATOM 840 C CA . ILE A 1 107 ? 2.375 0.763 -10.560 1.00 96.62 107 ILE A CA 1
ATOM 841 C C . ILE A 1 107 ? 3.679 0.689 -11.360 1.00 96.62 107 ILE A C 1
ATOM 843 O O . ILE A 1 107 ? 4.157 -0.403 -11.647 1.00 96.62 107 ILE A O 1
ATOM 847 N N . GLN A 1 108 ? 4.291 1.839 -11.660 1.00 92.50 108 GLN A N 1
ATOM 848 C CA . GLN A 1 108 ? 5.563 1.890 -12.373 1.00 92.50 108 GLN A CA 1
ATOM 849 C C . GLN A 1 108 ? 6.673 1.163 -11.605 1.00 92.50 108 GLN A C 1
ATOM 851 O O . GLN A 1 108 ? 7.283 0.256 -12.159 1.00 92.50 108 GLN A O 1
ATOM 856 N N . SER A 1 109 ? 6.883 1.483 -10.320 1.00 94.88 109 SER A N 1
ATOM 857 C CA . SER A 1 109 ? 7.912 0.799 -9.520 1.00 94.88 109 SER A CA 1
ATOM 858 C C . SER A 1 109 ? 7.674 -0.709 -9.402 1.00 94.88 109 SER A C 1
ATOM 860 O O . SER A 1 109 ? 8.628 -1.477 -9.453 1.00 94.88 109 SER A O 1
ATOM 862 N N . PHE A 1 110 ? 6.412 -1.142 -9.315 1.00 96.19 110 PHE A N 1
ATOM 863 C CA . PHE A 1 110 ? 6.060 -2.560 -9.272 1.00 96.19 110 PHE A CA 1
ATOM 864 C C . PHE A 1 110 ? 6.427 -3.268 -10.580 1.00 96.19 110 PHE A C 1
ATOM 866 O O . PHE A 1 110 ? 7.051 -4.329 -10.573 1.00 96.19 110 PHE A O 1
ATOM 873 N N . VAL A 1 111 ? 6.049 -2.670 -11.714 1.00 95.12 111 VAL A N 1
ATOM 874 C CA . VAL A 1 111 ? 6.375 -3.199 -13.041 1.00 95.12 111 VAL A CA 1
ATOM 875 C C . VAL A 1 111 ? 7.886 -3.243 -13.234 1.00 95.12 111 VAL A C 1
ATOM 877 O O . VAL A 1 111 ? 8.401 -4.259 -13.694 1.00 95.12 111 VAL A O 1
ATOM 880 N N . ASP A 1 112 ? 8.601 -2.187 -12.854 1.00 93.06 112 ASP A N 1
ATOM 881 C CA . ASP A 1 112 ? 10.053 -2.128 -12.982 1.00 93.06 112 ASP A CA 1
ATOM 882 C C . ASP A 1 112 ? 10.732 -3.231 -12.159 1.00 93.06 112 ASP A C 1
ATOM 884 O O . ASP A 1 112 ? 11.521 -4.004 -12.709 1.00 93.06 112 ASP A O 1
ATOM 888 N N . GLU A 1 113 ? 10.386 -3.356 -10.876 1.00 93.94 113 GLU A N 1
ATOM 889 C CA . GLU A 1 113 ? 11.011 -4.299 -9.944 1.00 93.94 113 GLU A CA 1
ATOM 890 C C . GLU A 1 113 ? 10.722 -5.765 -10.287 1.00 93.94 113 GLU A C 1
ATOM 892 O O . GLU A 1 113 ? 11.648 -6.579 -10.332 1.00 93.94 113 GLU A O 1
ATOM 897 N N . PHE A 1 114 ? 9.459 -6.109 -10.563 1.00 94.50 114 PHE A N 1
ATOM 898 C CA . PHE A 1 114 ? 9.037 -7.509 -10.679 1.00 94.50 114 PHE A CA 1
ATOM 899 C C . PHE A 1 114 ? 8.886 -8.013 -12.114 1.00 94.50 114 PHE A C 1
ATOM 901 O O . PHE A 1 114 ? 8.901 -9.227 -12.323 1.00 94.50 114 PHE A O 1
ATOM 908 N N . LEU A 1 115 ? 8.763 -7.130 -13.112 1.00 94.81 115 LEU A N 1
ATOM 909 C CA . LEU A 1 115 ? 8.505 -7.529 -14.501 1.00 94.81 115 LEU A CA 1
ATOM 910 C C . LEU A 1 115 ? 9.615 -7.070 -15.452 1.00 94.81 115 LEU A C 1
ATOM 912 O O . LEU A 1 115 ? 10.309 -7.900 -16.044 1.00 94.81 115 LEU A O 1
ATOM 916 N N . ALA A 1 116 ? 9.805 -5.759 -15.601 1.00 92.62 116 ALA A N 1
ATOM 917 C CA . ALA A 1 116 ? 10.635 -5.184 -16.652 1.00 92.62 116 ALA A CA 1
ATOM 918 C C . ALA A 1 116 ? 12.129 -5.445 -16.426 1.00 92.62 116 ALA A C 1
ATOM 920 O O . ALA A 1 116 ? 12.806 -5.946 -17.331 1.00 92.62 116 ALA A O 1
ATOM 921 N N . ILE A 1 117 ? 12.653 -5.164 -15.226 1.00 93.69 117 ILE A N 1
ATOM 922 C CA . ILE A 1 117 ? 14.070 -5.396 -14.912 1.00 93.69 117 ILE A CA 1
ATOM 923 C C . ILE A 1 117 ? 14.398 -6.898 -14.938 1.00 93.69 117 ILE A C 1
ATOM 925 O O . ILE A 1 117 ? 15.368 -7.261 -15.616 1.00 93.69 117 ILE A O 1
ATOM 929 N N . PRO A 1 118 ? 13.622 -7.799 -14.296 1.00 95.06 118 PRO A N 1
ATOM 930 C CA . PRO A 1 118 ? 13.874 -9.237 -14.380 1.00 95.06 118 PRO A CA 1
ATOM 931 C C . PRO A 1 118 ? 13.858 -9.767 -15.817 1.00 95.06 118 PRO A C 1
ATOM 933 O O . PRO A 1 118 ? 14.761 -10.513 -16.208 1.00 95.06 118 PRO A O 1
ATOM 936 N N . PHE A 1 119 ? 12.895 -9.336 -16.639 1.00 94.81 119 PHE A N 1
ATOM 937 C CA . PHE A 1 119 ? 12.840 -9.703 -18.054 1.00 94.81 119 PHE A CA 1
ATOM 938 C C . PHE A 1 119 ? 14.074 -9.215 -18.823 1.00 94.81 119 PHE A C 1
ATOM 940 O O . PHE A 1 119 ? 14.704 -9.992 -19.547 1.00 94.81 119 PHE A O 1
ATOM 947 N N . TYR A 1 120 ? 14.461 -7.949 -18.640 1.00 93.56 120 TYR A N 1
ATOM 948 C CA . TYR A 1 120 ? 15.634 -7.370 -19.292 1.00 93.56 120 TYR A CA 1
ATOM 949 C C . TYR A 1 120 ? 16.912 -8.133 -18.925 1.00 93.56 120 TYR A C 1
ATOM 951 O O . TYR A 1 120 ? 17.672 -8.537 -19.807 1.00 93.56 120 TYR A O 1
ATOM 959 N N . VAL A 1 121 ? 17.125 -8.394 -17.632 1.00 95.25 121 VAL A N 1
ATOM 960 C CA . VAL A 1 121 ? 18.285 -9.151 -17.141 1.00 95.25 121 VAL A CA 1
ATOM 961 C C . VAL A 1 121 ? 18.285 -10.568 -17.704 1.00 95.25 121 VAL A C 1
ATOM 963 O O . VAL A 1 121 ? 19.324 -11.047 -18.161 1.00 95.25 121 VAL A O 1
ATOM 966 N N . SER A 1 122 ? 17.128 -11.230 -17.732 1.00 95.25 122 SER A N 1
ATOM 967 C CA . SER A 1 122 ? 16.997 -12.574 -18.293 1.00 95.25 122 SER A CA 1
ATOM 968 C C . SER A 1 122 ? 17.383 -12.618 -19.777 1.00 95.25 122 SER A C 1
ATOM 970 O O . SER A 1 122 ? 18.153 -13.499 -20.181 1.00 95.25 122 SER A O 1
ATOM 972 N N . LYS A 1 123 ? 16.920 -11.640 -20.567 1.00 95.31 123 LYS A N 1
ATOM 973 C CA . LYS A 1 123 ? 17.122 -11.569 -22.022 1.00 95.31 123 LYS A CA 1
ATOM 974 C C . LYS A 1 123 ? 18.523 -11.106 -22.423 1.00 95.31 123 LYS A C 1
ATOM 976 O O . LYS A 1 123 ? 19.123 -11.692 -23.318 1.00 95.31 123 LYS A O 1
ATOM 981 N N . PHE A 1 124 ? 19.051 -10.070 -21.774 1.00 93.50 124 PHE A N 1
ATOM 982 C CA . PHE A 1 124 ? 20.302 -9.412 -22.173 1.00 93.50 124 PHE A CA 1
ATOM 983 C C . PHE A 1 124 ? 21.499 -9.756 -21.280 1.00 93.50 124 PHE A C 1
ATOM 985 O O . PHE A 1 124 ? 22.612 -9.309 -21.557 1.00 93.50 124 PHE A O 1
ATOM 992 N N . LYS A 1 125 ? 21.289 -10.537 -20.209 1.00 94.50 125 LYS A N 1
ATOM 993 C CA . LYS A 1 125 ? 22.313 -10.943 -19.224 1.00 94.50 125 LYS A CA 1
ATOM 994 C C . LYS A 1 125 ? 23.059 -9.763 -18.588 1.00 94.50 125 LYS A C 1
ATOM 996 O O . LYS A 1 125 ? 24.192 -9.901 -18.135 1.00 94.50 125 LYS A O 1
ATOM 1001 N N . LYS A 1 126 ? 22.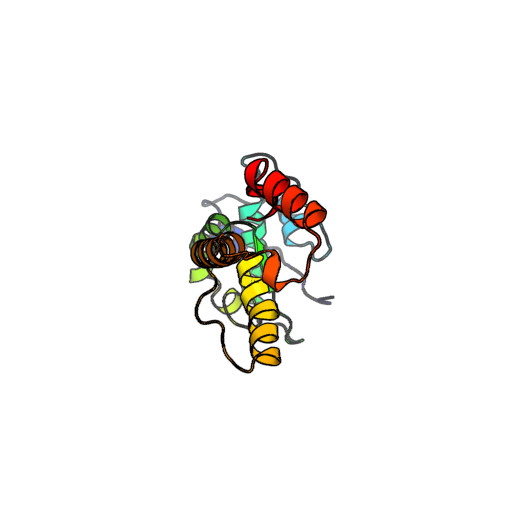423 -8.589 -18.558 1.00 91.62 126 LYS A N 1
ATOM 1002 C CA . LYS A 1 126 ? 22.949 -7.337 -18.003 1.00 91.62 126 LYS A CA 1
ATOM 1003 C C . LYS A 1 126 ? 21.825 -6.589 -17.299 1.00 91.62 126 LYS A C 1
ATOM 1005 O O . LYS A 1 126 ? 20.676 -6.681 -17.719 1.00 91.62 126 LYS A O 1
ATOM 1010 N N . LYS A 1 127 ? 22.151 -5.844 -16.242 1.00 87.38 127 LYS A N 1
ATOM 1011 C CA . LYS A 1 127 ? 21.195 -4.937 -15.593 1.00 87.38 127 LYS A CA 1
ATOM 1012 C C . LYS A 1 127 ? 21.041 -3.654 -16.418 1.00 87.38 127 LYS A C 1
ATOM 1014 O O . LYS A 1 127 ? 22.031 -3.209 -17.006 1.00 87.38 127 LYS A O 1
ATOM 1019 N N . PRO A 1 128 ? 19.839 -3.058 -16.472 1.00 85.19 128 PRO A N 1
ATOM 1020 C CA . PRO A 1 128 ? 19.677 -1.738 -17.063 1.00 85.19 128 PRO A CA 1
ATOM 1021 C C . PRO A 1 128 ? 20.498 -0.723 -16.257 1.00 85.19 128 PRO A C 1
ATOM 1023 O O . PRO A 1 128 ? 20.469 -0.728 -15.029 1.00 85.19 128 PRO A O 1
ATOM 1026 N N . ILE A 1 129 ? 21.268 0.115 -16.954 1.00 81.88 129 ILE A N 1
ATOM 1027 C CA . ILE A 1 129 ? 22.140 1.124 -16.325 1.00 81.88 129 ILE A CA 1
ATOM 1028 C C . ILE A 1 129 ? 21.314 2.336 -15.883 1.00 81.88 129 ILE A C 1
ATOM 1030 O O . ILE A 1 129 ? 21.544 2.897 -14.818 1.00 81.88 129 ILE A O 1
ATOM 1034 N N . ARG A 1 130 ? 20.355 2.744 -16.719 1.00 77.25 130 ARG A N 1
ATOM 1035 C CA . ARG A 1 130 ? 19.457 3.872 -16.481 1.00 77.25 130 ARG A CA 1
ATOM 1036 C C . ARG A 1 130 ? 18.196 3.677 -17.321 1.00 77.25 130 ARG A C 1
ATOM 1038 O O . ARG A 1 130 ? 18.299 3.300 -18.488 1.00 77.25 130 ARG A O 1
ATOM 1045 N N . ILE A 1 131 ? 17.038 3.911 -16.712 1.00 75.75 131 ILE A N 1
ATOM 1046 C CA . ILE A 1 131 ? 15.736 3.976 -17.381 1.00 75.75 131 ILE A CA 1
ATOM 1047 C C . ILE A 1 131 ? 15.345 5.448 -17.340 1.00 75.75 131 ILE A C 1
ATOM 1049 O O . ILE A 1 131 ? 15.111 5.987 -16.263 1.00 75.75 131 ILE A O 1
ATOM 1053 N N . ASP A 1 132 ? 15.406 6.118 -18.486 1.00 80.88 132 ASP A N 1
ATOM 1054 C CA . ASP A 1 132 ? 15.274 7.569 -18.558 1.00 80.88 132 ASP A CA 1
ATOM 1055 C C . ASP A 1 132 ? 14.679 7.995 -19.895 1.00 80.88 132 ASP A C 1
ATOM 1057 O O . ASP A 1 132 ? 15.215 7.666 -20.960 1.00 80.88 132 ASP A O 1
ATOM 1061 N N . ASN A 1 133 ? 13.563 8.714 -19.812 1.00 81.25 133 ASN A N 1
ATOM 1062 C CA . ASN A 1 133 ? 12.796 9.130 -20.975 1.00 81.25 133 ASN A CA 1
ATOM 1063 C C . ASN A 1 133 ? 13.533 10.191 -21.793 1.00 81.25 133 ASN A C 1
ATOM 1065 O O . ASN A 1 133 ? 13.455 10.150 -23.013 1.00 81.25 133 ASN A O 1
ATOM 1069 N N . GLU A 1 134 ? 14.279 11.103 -21.167 1.00 82.44 134 GLU A N 1
ATOM 1070 C CA . GLU A 1 134 ? 15.028 12.135 -21.889 1.00 82.44 134 GLU A CA 1
ATOM 1071 C C . GLU A 1 134 ? 16.149 11.502 -22.706 1.00 82.44 134 GLU A C 1
ATOM 1073 O O . GLU A 1 134 ? 16.258 11.763 -23.899 1.00 82.44 134 GLU A O 1
ATOM 1078 N N . ILE A 1 135 ? 16.922 10.591 -22.107 1.00 80.00 135 ILE A N 1
ATOM 1079 C CA . ILE A 1 135 ? 17.983 9.868 -22.824 1.00 80.00 135 ILE A CA 1
ATOM 1080 C C . ILE A 1 135 ? 17.392 8.986 -23.924 1.00 80.00 135 ILE A C 1
ATOM 1082 O O . ILE A 1 135 ? 17.971 8.877 -25.009 1.00 80.00 135 ILE A O 1
ATOM 1086 N N . TYR A 1 136 ? 16.268 8.318 -23.654 1.00 81.06 136 TYR A N 1
ATOM 1087 C CA . TYR A 1 136 ? 15.568 7.536 -24.667 1.00 81.06 136 TYR A CA 1
ATOM 1088 C C . TYR A 1 136 ? 15.142 8.426 -25.838 1.00 81.06 136 TYR A C 1
ATOM 1090 O O . TYR A 1 136 ? 15.512 8.135 -26.977 1.00 81.06 136 TYR A O 1
ATOM 1098 N N . ASN A 1 137 ? 14.464 9.538 -25.554 1.00 81.00 137 ASN A N 1
ATOM 1099 C CA . ASN A 1 137 ? 13.977 10.488 -26.548 1.00 81.00 137 ASN A CA 1
ATOM 1100 C C . ASN A 1 137 ? 15.127 11.119 -27.326 1.00 81.00 137 ASN A C 1
ATOM 1102 O O . ASN A 1 137 ? 15.069 11.173 -28.547 1.00 81.00 137 ASN A O 1
ATOM 1106 N N . GLU A 1 138 ? 16.210 11.521 -26.664 1.00 81.69 138 GLU A N 1
ATOM 1107 C CA . GLU A 1 138 ? 17.397 12.071 -27.314 1.00 81.69 138 GLU A CA 1
ATOM 1108 C C . GLU A 1 138 ? 18.053 11.036 -28.236 1.00 81.69 138 GLU A C 1
ATOM 1110 O O . GLU A 1 138 ? 18.442 11.350 -29.363 1.00 81.69 138 GLU A O 1
ATOM 1115 N N . ARG A 1 139 ? 18.167 9.775 -27.802 1.00 78.69 139 ARG A N 1
ATOM 1116 C CA . ARG A 1 139 ? 18.727 8.703 -28.637 1.00 78.69 139 ARG A CA 1
ATOM 1117 C C . ARG A 1 139 ? 17.834 8.389 -29.824 1.00 78.69 139 ARG A C 1
ATOM 1119 O O . ARG A 1 139 ? 18.349 8.287 -30.933 1.00 78.69 139 ARG A O 1
ATOM 1126 N N . ILE A 1 140 ? 16.531 8.232 -29.608 1.00 76.06 140 ILE A N 1
ATOM 1127 C CA . ILE A 1 140 ? 15.563 7.976 -30.676 1.00 76.06 140 ILE A CA 1
ATOM 1128 C C . ILE A 1 140 ? 15.538 9.147 -31.648 1.00 76.06 140 ILE A C 1
ATOM 1130 O O . ILE A 1 140 ? 15.692 8.914 -32.841 1.00 76.06 140 ILE A O 1
ATOM 1134 N N . LYS A 1 141 ? 15.479 10.389 -31.161 1.00 75.50 141 LYS A N 1
ATOM 1135 C CA . LYS A 1 141 ? 15.584 11.598 -31.981 1.00 75.50 141 LYS A CA 1
ATOM 1136 C C . LYS A 1 141 ? 16.856 11.587 -32.808 1.00 75.50 141 LYS A C 1
ATOM 1138 O O . LYS A 1 141 ? 16.783 11.679 -34.022 1.00 75.50 141 LYS A O 1
ATOM 1143 N N . ASN A 1 142 ? 18.009 11.326 -32.196 1.00 74.44 142 ASN A N 1
ATOM 1144 C CA . ASN A 1 142 ? 19.268 11.187 -32.922 1.00 74.44 142 ASN A CA 1
ATOM 1145 C C . ASN A 1 142 ? 19.237 10.071 -33.980 1.00 74.44 142 ASN A C 1
ATOM 1147 O O . ASN A 1 142 ? 19.777 10.263 -35.064 1.00 74.44 142 ASN A O 1
ATOM 1151 N N . TYR A 1 143 ? 18.637 8.909 -33.706 1.00 68.44 143 TYR A N 1
ATOM 1152 C CA . TYR A 1 143 ? 18.494 7.835 -34.698 1.00 68.44 143 TYR A CA 1
ATOM 1153 C C . TYR A 1 143 ? 17.535 8.212 -35.830 1.00 68.44 143 TYR A C 1
ATOM 1155 O O . TYR A 1 143 ? 17.818 7.902 -36.985 1.00 68.44 143 TYR A O 1
ATOM 1163 N N . LEU A 1 144 ? 16.432 8.886 -35.509 1.00 68.94 144 LEU A N 1
ATOM 1164 C CA . LEU A 1 144 ? 15.426 9.337 -36.464 1.00 68.94 144 LEU A CA 1
ATOM 1165 C C . LEU A 1 144 ? 15.890 10.558 -37.268 1.00 68.94 144 LEU A C 1
ATOM 1167 O O . LEU A 1 144 ? 15.454 10.752 -38.397 1.00 68.94 144 LEU A O 1
ATOM 1171 N N . ASP A 1 145 ? 16.746 11.409 -36.716 1.00 68.62 145 ASP A N 1
ATOM 1172 C CA . ASP A 1 145 ? 17.388 12.539 -37.39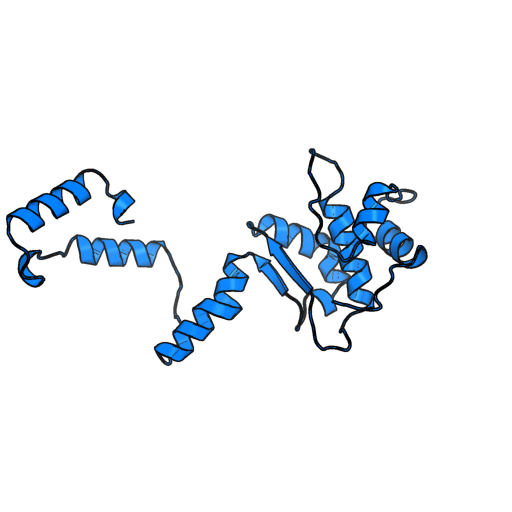8 1.00 68.62 145 ASP A CA 1
ATOM 1173 C C . ASP A 1 145 ? 18.528 12.042 -38.285 1.00 68.62 145 ASP A C 1
ATOM 1175 O O . ASP A 1 145 ? 18.695 12.501 -39.412 1.00 68.62 145 ASP A O 1
ATOM 1179 N N . LYS A 1 146 ? 19.255 11.020 -37.821 1.00 65.00 146 LYS A N 1
ATOM 1180 C CA . LYS A 1 146 ? 20.238 10.272 -38.612 1.00 65.00 146 LYS A CA 1
ATOM 1181 C C . LYS A 1 146 ? 19.606 9.163 -39.448 1.00 65.00 146 LYS A C 1
ATOM 1183 O O . LYS A 1 146 ? 20.359 8.314 -39.934 1.00 65.00 146 LYS A O 1
ATOM 1188 N N . LEU A 1 147 ? 18.278 9.151 -39.644 1.00 56.44 147 LEU A N 1
ATOM 1189 C CA . LEU A 1 147 ? 17.635 8.350 -40.688 1.00 56.44 147 LEU A CA 1
ATOM 1190 C C . LEU A 1 147 ? 18.188 8.828 -42.033 1.00 56.44 147 LEU A C 1
ATOM 1192 O O . LEU A 1 147 ? 17.583 9.601 -42.767 1.00 56.44 147 LEU A O 1
ATOM 1196 N N . TRP A 1 148 ? 19.349 8.294 -42.391 1.00 54.81 148 TRP A N 1
ATOM 1197 C CA . TRP A 1 148 ? 19.690 8.008 -43.762 1.00 54.81 148 TRP A CA 1
ATOM 1198 C C . TRP A 1 148 ? 18.651 6.993 -44.211 1.00 54.81 148 TRP A C 1
ATOM 1200 O O . TRP A 1 148 ? 18.854 5.787 -44.103 1.00 54.81 148 TRP A O 1
ATOM 1210 N N . LEU A 1 149 ? 17.501 7.497 -44.653 1.00 55.78 149 LEU A N 1
ATOM 1211 C CA . LEU A 1 149 ? 16.373 6.734 -45.180 1.00 55.78 149 LEU A CA 1
ATOM 1212 C C . LEU A 1 149 ? 16.819 5.711 -46.254 1.00 55.78 149 LEU A C 1
ATOM 1214 O O . LEU A 1 149 ? 16.211 4.658 -46.424 1.00 55.78 149 LEU A O 1
ATOM 1218 N N . HIS A 1 150 ? 17.977 5.960 -46.874 1.00 54.16 150 HIS A N 1
ATOM 1219 C CA . HIS A 1 150 ? 18.707 5.041 -47.746 1.00 54.16 150 HIS A CA 1
ATOM 1220 C C . HIS A 1 150 ? 19.145 3.708 -47.107 1.00 54.16 150 HIS A C 1
ATOM 1222 O O . HIS A 1 150 ? 19.194 2.699 -47.803 1.00 54.16 150 HIS A O 1
ATOM 1228 N N . ARG A 1 151 ? 19.469 3.658 -45.806 1.00 55.25 151 ARG A N 1
ATOM 1229 C CA . ARG A 1 151 ? 20.018 2.452 -45.148 1.00 55.25 151 ARG A CA 1
ATOM 1230 C C . ARG A 1 151 ? 18.979 1.342 -44.959 1.00 55.25 151 ARG A C 1
ATOM 1232 O O . ARG A 1 151 ? 19.352 0.183 -44.814 1.00 55.25 151 ARG A O 1
ATOM 1239 N N . PHE A 1 152 ? 17.694 1.687 -44.982 1.00 60.94 152 PHE A N 1
ATOM 1240 C CA . PHE A 1 152 ? 16.586 0.735 -44.874 1.00 60.94 152 PHE A CA 1
ATOM 1241 C C . PHE A 1 152 ? 16.066 0.258 -46.237 1.00 60.94 152 PHE A C 1
ATOM 1243 O O . PHE A 1 152 ? 15.080 -0.471 -46.281 1.00 60.94 152 PHE A O 1
ATOM 1250 N N . ASN A 1 153 ? 16.720 0.655 -47.341 1.00 61.28 153 ASN A N 1
ATOM 1251 C CA . ASN A 1 153 ? 16.322 0.310 -48.710 1.00 61.28 153 ASN A CA 1
ATOM 1252 C C . ASN A 1 153 ? 14.846 0.645 -49.025 1.00 61.28 153 ASN A C 1
ATOM 1254 O O . ASN A 1 153 ? 14.202 -0.002 -49.849 1.00 61.28 153 ASN A O 1
ATOM 1258 N N . LEU A 1 154 ? 14.296 1.651 -48.340 1.00 66.56 154 LEU A N 1
ATOM 1259 C CA . LEU A 1 154 ? 12.928 2.113 -48.533 1.00 66.56 154 LEU A CA 1
ATOM 1260 C C . LEU A 1 154 ? 12.840 2.940 -49.818 1.00 66.56 154 LEU A C 1
ATOM 1262 O O . LEU A 1 154 ? 13.762 3.690 -50.148 1.00 66.56 154 LEU A O 1
ATOM 1266 N N . SER A 1 155 ? 11.715 2.824 -50.528 1.00 73.25 155 SER A N 1
ATOM 1267 C CA . SER A 1 155 ? 11.465 3.613 -51.739 1.00 73.25 155 SER A CA 1
ATOM 1268 C C . SER A 1 155 ? 11.496 5.121 -51.444 1.00 73.25 155 SER A C 1
ATOM 1270 O O . SER A 1 155 ? 11.145 5.552 -50.340 1.00 73.25 155 SER A O 1
ATOM 1272 N N . GLU A 1 156 ? 11.863 5.945 -52.433 1.00 70.25 156 GLU A N 1
ATOM 1273 C CA . GLU A 1 156 ? 11.840 7.411 -52.286 1.00 70.25 156 GLU A CA 1
ATOM 1274 C C . GLU A 1 156 ? 10.476 7.942 -51.819 1.00 70.25 156 GLU A C 1
ATOM 1276 O O . GLU A 1 156 ? 10.409 8.889 -51.036 1.00 70.25 156 GLU A O 1
ATOM 1281 N N . GLU A 1 157 ? 9.383 7.326 -52.268 1.00 77.19 157 GLU A N 1
ATOM 1282 C CA . GLU A 1 157 ? 8.032 7.741 -51.901 1.00 77.19 157 GLU A CA 1
ATOM 1283 C C . GLU A 1 157 ? 7.745 7.482 -50.415 1.00 77.19 157 GLU A C 1
ATOM 1285 O O . GLU A 1 157 ? 7.220 8.350 -49.713 1.00 77.19 157 GLU A O 1
ATOM 1290 N N . THR A 1 158 ? 8.147 6.313 -49.906 1.00 73.12 158 THR A N 1
ATOM 1291 C CA . THR A 1 158 ? 8.046 5.971 -48.479 1.00 73.12 158 THR A CA 1
ATOM 1292 C C . THR A 1 158 ? 8.872 6.937 -47.634 1.00 73.12 158 THR A C 1
ATOM 1294 O O . THR A 1 158 ? 8.397 7.425 -46.611 1.00 73.12 158 THR A O 1
ATOM 1297 N N . ASN A 1 159 ? 10.069 7.281 -48.103 1.00 70.94 159 ASN A N 1
ATOM 1298 C CA . ASN A 1 159 ? 10.975 8.205 -47.428 1.00 70.94 159 ASN A CA 1
ATOM 1299 C C . ASN A 1 159 ? 10.372 9.608 -47.292 1.00 70.94 159 ASN A C 1
ATOM 1301 O O . ASN A 1 159 ? 10.408 10.192 -46.208 1.00 70.94 159 ASN A O 1
ATOM 1305 N N . ARG A 1 160 ? 9.739 10.121 -48.355 1.00 71.38 160 ARG A N 1
ATOM 1306 C CA . ARG A 1 160 ? 9.035 11.413 -48.317 1.00 71.38 160 ARG A CA 1
ATOM 1307 C C . ARG A 1 160 ? 7.834 11.386 -47.373 1.00 71.38 160 ARG A C 1
ATOM 1309 O O . ARG A 1 160 ? 7.647 12.339 -46.621 1.00 71.38 160 ARG A O 1
ATOM 1316 N N . LYS A 1 161 ? 7.051 10.300 -47.363 1.00 75.31 161 LYS A N 1
ATOM 1317 C CA . LYS A 1 161 ? 5.908 10.142 -46.444 1.00 75.31 161 LYS A CA 1
ATOM 1318 C C . LYS A 1 161 ? 6.361 10.103 -44.984 1.00 75.31 161 LYS A C 1
ATOM 1320 O O . LYS A 1 161 ? 5.803 10.826 -44.167 1.00 75.31 161 LYS A O 1
ATOM 1325 N N . VAL A 1 162 ? 7.400 9.330 -44.665 1.00 71.88 162 VAL A N 1
ATOM 1326 C CA . VAL A 1 162 ? 7.961 9.251 -43.304 1.00 71.88 162 VAL A CA 1
ATOM 1327 C C . VAL A 1 162 ? 8.504 10.610 -42.853 1.00 71.88 162 VAL A C 1
ATOM 1329 O O . VAL A 1 162 ? 8.186 11.046 -41.750 1.00 71.88 162 VAL A O 1
ATOM 1332 N N . ALA A 1 163 ? 9.246 11.321 -43.710 1.00 70.38 163 ALA A N 1
ATOM 1333 C CA . ALA A 1 163 ? 9.742 12.665 -43.404 1.00 70.38 163 ALA A CA 1
ATOM 1334 C C . ALA A 1 163 ? 8.603 13.681 -43.191 1.00 70.38 163 ALA A C 1
ATOM 1336 O O . ALA A 1 163 ? 8.666 14.502 -42.280 1.00 70.38 163 ALA A O 1
ATOM 1337 N N . HIS A 1 164 ? 7.538 13.605 -43.993 1.00 73.31 164 HIS A N 1
ATOM 1338 C CA . HIS A 1 164 ? 6.369 14.473 -43.858 1.00 73.31 164 HIS A CA 1
ATOM 1339 C C . HIS A 1 164 ? 5.594 14.216 -42.558 1.00 73.31 164 HIS A C 1
ATOM 1341 O O . HIS A 1 164 ? 5.233 15.165 -41.867 1.00 73.31 164 HIS A O 1
ATOM 1347 N N . ILE A 1 165 ? 5.375 12.947 -42.189 1.00 70.94 165 ILE A N 1
ATOM 1348 C CA . ILE A 1 165 ? 4.710 12.582 -40.927 1.00 70.94 165 ILE A CA 1
ATOM 1349 C C . ILE A 1 165 ? 5.561 13.038 -39.737 1.00 70.94 165 ILE A C 1
ATOM 1351 O O . ILE A 1 165 ? 5.027 13.639 -38.809 1.00 70.94 165 ILE A O 1
ATOM 1355 N N . LYS A 1 166 ? 6.884 12.830 -39.798 1.00 68.06 166 LYS A N 1
ATOM 1356 C CA . LYS A 1 166 ? 7.825 13.290 -38.769 1.00 68.06 166 LYS A CA 1
ATOM 1357 C C . LYS A 1 166 ? 7.768 14.807 -38.569 1.00 68.06 166 LYS A C 1
ATOM 1359 O O . LYS A 1 166 ? 7.689 15.255 -37.434 1.00 68.06 166 LYS A O 1
ATOM 1364 N N . ASN A 1 167 ? 7.763 15.583 -39.654 1.00 69.94 167 ASN A N 1
ATOM 1365 C CA . ASN A 1 167 ? 7.750 17.048 -39.576 1.00 69.94 167 ASN A CA 1
ATOM 1366 C C . ASN A 1 167 ? 6.398 17.626 -39.123 1.00 69.94 167 ASN A C 1
ATOM 1368 O O . ASN A 1 167 ? 6.371 18.719 -38.568 1.00 69.94 167 ASN A O 1
ATOM 1372 N N . ASN A 1 168 ? 5.287 16.921 -39.362 1.00 73.75 168 ASN A N 1
ATOM 1373 C CA . ASN A 1 168 ? 3.946 17.403 -39.014 1.00 73.75 168 ASN A CA 1
ATOM 1374 C C . ASN A 1 168 ? 3.436 16.920 -37.652 1.00 73.75 168 ASN A C 1
ATOM 1376 O O . ASN A 1 168 ? 2.537 17.541 -37.093 1.00 73.75 168 ASN A O 1
ATOM 1380 N N . ASN A 1 169 ? 3.955 15.808 -37.132 1.00 67.69 169 ASN A N 1
ATOM 1381 C CA . ASN A 1 169 ? 3.574 15.273 -35.828 1.00 67.69 169 ASN A CA 1
ATOM 1382 C C . ASN A 1 169 ? 4.764 14.550 -35.192 1.00 67.69 169 ASN A C 1
ATOM 1384 O O . ASN A 1 169 ? 4.837 13.321 -35.175 1.00 67.69 169 ASN A O 1
ATOM 1388 N N . GLU A 1 170 ? 5.695 15.325 -34.635 1.00 62.69 170 GLU A N 1
ATOM 1389 C CA . GLU A 1 170 ? 6.828 14.769 -33.889 1.00 62.69 170 GLU A CA 1
ATOM 1390 C C . GLU A 1 170 ? 6.355 13.831 -32.760 1.00 62.69 170 GLU A C 1
ATOM 1392 O O . GLU A 1 170 ? 6.934 12.766 -32.580 1.00 62.69 170 GLU A O 1
ATOM 1397 N N . ALA A 1 171 ? 5.239 14.142 -32.088 1.00 65.56 171 ALA A N 1
ATOM 1398 C CA . ALA A 1 171 ? 4.662 13.338 -31.001 1.00 65.56 171 ALA A CA 1
ATOM 1399 C C . ALA A 1 171 ? 4.179 11.924 -31.403 1.00 65.56 171 ALA A C 1
ATOM 1401 O O . ALA A 1 171 ? 3.849 11.122 -30.541 1.00 65.56 171 ALA A O 1
ATOM 1402 N N . LEU A 1 172 ? 4.113 11.584 -32.698 1.00 59.31 172 LEU A N 1
ATOM 1403 C CA . LEU A 1 172 ? 3.868 10.195 -33.128 1.00 59.31 172 LEU A CA 1
ATOM 1404 C C . LEU A 1 172 ? 5.113 9.305 -32.981 1.00 59.31 172 LEU A C 1
ATOM 1406 O O . LEU A 1 172 ? 4.999 8.081 -33.036 1.00 59.31 172 LEU A O 1
ATOM 1410 N N . PHE A 1 173 ? 6.292 9.913 -32.831 1.00 55.22 173 PHE A N 1
ATOM 1411 C CA . PHE A 1 173 ? 7.585 9.236 -32.728 1.00 55.22 173 PHE A CA 1
ATOM 1412 C C . PHE A 1 173 ? 8.267 9.413 -31.360 1.00 55.22 173 PHE A C 1
ATOM 1414 O O . PHE A 1 173 ? 9.323 8.809 -31.151 1.00 55.22 173 PHE A O 1
ATOM 1421 N N . TYR A 1 174 ? 7.687 10.219 -30.463 1.00 52.59 174 TYR A N 1
ATOM 1422 C CA . TYR A 1 174 ? 8.207 10.556 -29.132 1.00 52.59 174 TYR A CA 1
ATOM 1423 C C . TYR A 1 174 ? 7.137 10.372 -28.060 1.00 52.59 174 TYR A C 1
ATOM 1425 O O . TYR A 1 174 ? 6.007 10.856 -28.288 1.00 52.59 174 TYR A O 1
#

Radius of gyration: 24.5 Å; chains: 1; bounding box: 43×37×73 Å